Protein AF-A0A5C9AEZ4-F1 (afdb_monomer_lite)

pLDDT: mean 93.62, std 5.65, range [61.31, 97.31]

Secondary structure (DSSP, 8-state):
-EEEE--HHHHHHHT-SEEEE-S--SSHHHHHHHHHTT-HHHHHHT---

Structure (mmCIF, N/CA/C/O backbone):
data_AF-A0A5C9AEZ4-F1
#
_entry.id   AF-A0A5C9AEZ4-F1
#
loop_
_atom_site.group_PDB
_atom_site.id
_atom_site.type_symbol
_atom_site.label_atom_id
_atom_site.label_alt_id
_atom_site.label_comp_id
_atom_site.label_asym_id
_atom_site.label_entity_id
_atom_site.label_seq_id
_atom_site.pdbx_PDB_ins_code
_atom_site.Cartn_x
_atom_site.Cartn_y
_atom_site.Cartn_z
_atom_site.occupancy
_atom_site.B_iso_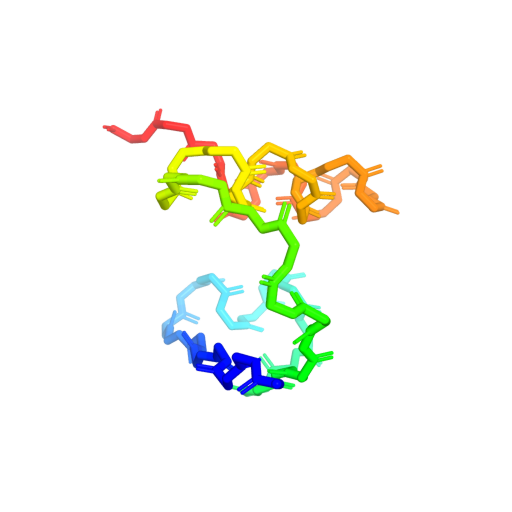or_equiv
_atom_site.auth_seq_id
_atom_site.auth_comp_id
_atom_site.auth_asym_id
_atom_site.auth_atom_id
_atom_site.pdbx_PDB_model_num
ATOM 1 N N . MET A 1 1 ? 4.275 -11.954 -9.542 1.00 88.81 1 MET A N 1
ATOM 2 C CA . MET A 1 1 ? 3.336 -11.361 -8.571 1.00 88.81 1 MET A CA 1
ATOM 3 C C . MET A 1 1 ? 4.061 -11.194 -7.250 1.00 88.81 1 MET A C 1
ATOM 5 O O . MET A 1 1 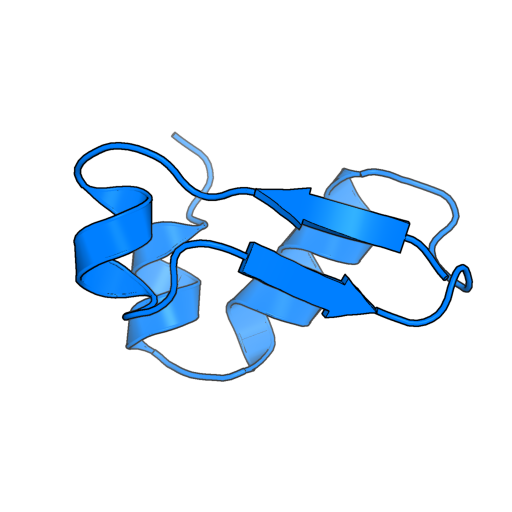? 4.637 -12.164 -6.770 1.00 88.81 1 MET A O 1
ATOM 9 N N . ILE A 1 2 ? 4.092 -9.980 -6.713 1.00 94.25 2 ILE A N 1
ATOM 10 C CA . ILE A 1 2 ? 4.621 -9.649 -5.388 1.00 94.25 2 ILE A CA 1
ATOM 11 C C . ILE A 1 2 ? 3.424 -9.512 -4.450 1.00 94.25 2 ILE A C 1
ATOM 13 O O . ILE A 1 2 ? 2.487 -8.774 -4.751 1.00 94.25 2 ILE A O 1
ATOM 17 N N . LYS A 1 3 ? 3.459 -10.221 -3.320 1.00 96.12 3 LYS A N 1
ATOM 18 C CA . LYS A 1 3 ? 2.468 -10.074 -2.254 1.00 96.12 3 LYS A CA 1
ATOM 19 C C . LYS A 1 3 ? 2.975 -9.061 -1.236 1.00 96.12 3 LYS A C 1
ATOM 21 O O . LYS A 1 3 ? 4.047 -9.259 -0.668 1.00 96.12 3 LYS A O 1
ATOM 26 N N . VAL A 1 4 ? 2.198 -8.011 -0.995 1.00 96.25 4 VAL A N 1
ATOM 27 C CA . VAL A 1 4 ? 2.513 -6.952 -0.030 1.00 96.25 4 VAL A CA 1
ATOM 28 C C . VAL A 1 4 ? 1.558 -7.056 1.152 1.00 96.25 4 VAL A C 1
ATOM 30 O O . VAL A 1 4 ? 0.367 -7.295 0.959 1.00 96.25 4 VAL A O 1
ATOM 33 N N . LEU A 1 5 ? 2.085 -6.909 2.367 1.00 97.25 5 LEU A N 1
ATOM 34 C CA . LEU A 1 5 ? 1.333 -6.993 3.620 1.00 97.25 5 LEU A CA 1
ATOM 35 C C . LEU A 1 5 ? 1.450 -5.674 4.377 1.00 97.25 5 LEU A C 1
ATOM 37 O O . LEU A 1 5 ? 2.539 -5.104 4.448 1.00 97.25 5 LEU A O 1
ATOM 41 N N . PHE A 1 6 ? 0.349 -5.227 4.973 1.00 96.44 6 PHE A N 1
ATOM 42 C CA . PHE A 1 6 ? 0.289 -3.989 5.746 1.00 96.44 6 PHE A CA 1
ATOM 43 C C . PHE A 1 6 ? -0.021 -4.275 7.214 1.00 96.44 6 PHE A C 1
ATOM 45 O O . PHE A 1 6 ? -0.794 -5.176 7.542 1.00 96.44 6 PHE A O 1
ATOM 52 N N . PHE A 1 7 ? 0.552 -3.473 8.113 1.00 96.19 7 PHE A N 1
ATOM 53 C CA . PHE A 1 7 ? 0.423 -3.658 9.559 1.00 96.19 7 PHE A CA 1
ATOM 54 C C . PHE A 1 7 ? 0.117 -2.339 10.274 1.00 96.19 7 PHE A C 1
ATOM 56 O O . PHE A 1 7 ? 0.431 -1.261 9.771 1.00 96.19 7 PHE A O 1
ATOM 63 N N . ALA A 1 8 ? -0.482 -2.441 11.465 1.00 96.25 8 ALA A N 1
ATOM 64 C CA . ALA A 1 8 ? -0.761 -1.315 12.362 1.00 96.25 8 ALA A CA 1
ATOM 65 C C . ALA A 1 8 ? -1.440 -0.123 11.649 1.00 96.25 8 ALA A C 1
ATOM 67 O O . ALA A 1 8 ? -2.393 -0.320 10.894 1.00 96.25 8 ALA A O 1
ATOM 68 N N . GLN A 1 9 ? -0.944 1.095 11.877 1.00 94.44 9 GLN A N 1
ATOM 69 C CA . GLN A 1 9 ? -1.502 2.335 11.326 1.00 94.44 9 GLN A CA 1
ATOM 70 C C . GLN A 1 9 ? -1.508 2.350 9.792 1.00 94.44 9 GLN A C 1
ATOM 72 O O . GLN A 1 9 ? -2.465 2.829 9.190 1.00 94.44 9 GLN A O 1
ATOM 77 N N . VAL A 1 10 ? -0.500 1.753 9.145 1.00 95.50 10 VAL A N 1
ATOM 78 C CA . VAL A 1 10 ? -0.434 1.677 7.676 1.00 95.50 10 VAL A CA 1
ATOM 79 C C . VAL A 1 10 ? -1.621 0.885 7.131 1.00 95.50 10 VAL A C 1
ATOM 81 O O . VAL A 1 10 ? -2.283 1.335 6.201 1.00 95.50 10 VAL A O 1
ATOM 84 N N . ARG A 1 11 ? -1.952 -0.254 7.752 1.00 96.88 11 ARG A N 1
ATOM 85 C CA . ARG A 1 11 ? -3.113 -1.082 7.382 1.00 96.88 11 ARG A CA 1
ATOM 86 C C . ARG A 1 11 ? -4.434 -0.322 7.517 1.00 96.88 11 ARG A C 1
ATOM 88 O O . ARG A 1 11 ? -5.309 -0.444 6.665 1.00 96.88 11 ARG A O 1
ATOM 95 N N . GLU A 1 12 ? -4.579 0.469 8.575 1.00 95.69 12 GLU A N 1
ATOM 96 C CA . GLU A 1 12 ? -5.782 1.276 8.810 1.00 95.69 12 GLU A CA 1
ATOM 97 C C . GLU A 1 12 ? -5.933 2.388 7.761 1.00 95.69 12 GLU A C 1
ATOM 99 O O . GLU A 1 12 ? -7.035 2.641 7.264 1.00 95.69 12 GLU A O 1
ATOM 104 N N . LEU A 1 13 ? -4.821 3.013 7.363 1.00 95.25 13 LEU A N 1
ATOM 105 C CA . LEU A 1 13 ? -4.821 4.064 6.351 1.00 95.25 13 LEU A CA 1
ATOM 106 C C . LEU A 1 13 ? -5.073 3.520 4.940 1.00 95.25 13 LEU A C 1
ATOM 108 O O . LEU A 1 13 ? -5.941 4.063 4.250 1.00 95.25 13 LEU A O 1
ATOM 112 N N . VAL A 1 14 ? -4.395 2.440 4.533 1.00 95.31 14 VAL A N 1
ATOM 113 C CA . VAL A 1 14 ? -4.575 1.813 3.206 1.00 95.31 14 VAL A CA 1
ATOM 114 C C . VAL A 1 14 ? -5.890 1.036 3.081 1.00 95.31 14 VAL A C 1
ATOM 116 O O . VAL A 1 14 ? -6.394 0.871 1.972 1.00 95.31 14 VAL A O 1
ATOM 119 N N . GLY A 1 15 ? -6.481 0.603 4.201 1.00 96.25 15 GLY A N 1
ATOM 120 C CA . GLY A 1 15 ? -7.797 -0.043 4.252 1.00 96.25 15 GLY A CA 1
ATOM 121 C C . GLY A 1 15 ? -7.815 -1.507 3.803 1.00 96.25 15 GLY A C 1
ATOM 122 O O . GLY A 1 15 ? -8.887 -2.044 3.534 1.00 96.25 15 GLY A O 1
ATOM 123 N N . THR A 1 16 ? -6.651 -2.150 3.703 1.00 96.19 16 THR A N 1
ATOM 124 C CA . THR A 1 16 ? -6.516 -3.573 3.370 1.00 96.19 16 THR A CA 1
ATOM 125 C C . THR A 1 16 ? -5.322 -4.187 4.093 1.00 96.19 16 THR A C 1
ATOM 127 O O . THR A 1 16 ? -4.328 -3.514 4.362 1.00 96.19 16 THR A O 1
ATOM 130 N N . ASP A 1 17 ? -5.404 -5.483 4.376 1.00 97.31 17 ASP A N 1
ATOM 131 C CA . ASP A 1 17 ? -4.354 -6.247 5.054 1.00 97.31 17 ASP A CA 1
ATOM 132 C C . ASP A 1 17 ? -3.255 -6.689 4.078 1.00 97.31 17 ASP A C 1
ATOM 134 O O . ASP A 1 17 ? -2.097 -6.868 4.462 1.00 97.31 17 ASP A O 1
ATOM 138 N N . ALA A 1 18 ? -3.617 -6.871 2.804 1.00 96.88 18 ALA A N 1
ATOM 139 C CA . ALA A 1 18 ? -2.713 -7.322 1.759 1.00 96.88 18 ALA A CA 1
ATOM 140 C C . ALA A 1 18 ? -3.139 -6.832 0.370 1.00 96.88 18 ALA A C 1
ATOM 142 O O . ALA A 1 18 ? -4.315 -6.560 0.120 1.00 96.88 18 ALA A O 1
ATOM 143 N N . THR A 1 19 ? -2.180 -6.780 -0.552 1.00 95.50 19 THR A N 1
ATOM 144 C CA . THR A 1 19 ? -2.434 -6.598 -1.985 1.00 95.50 19 THR A CA 1
ATOM 145 C C . THR A 1 19 ? -1.429 -7.387 -2.821 1.00 95.50 19 THR A C 1
ATOM 147 O O . THR A 1 19 ? -0.337 -7.725 -2.351 1.00 95.50 19 THR A O 1
ATOM 150 N N . GLU A 1 20 ? -1.802 -7.700 -4.057 1.00 95.69 20 GLU A N 1
ATOM 151 C CA . GLU A 1 20 ? -0.924 -8.335 -5.035 1.00 95.69 20 GLU A CA 1
ATOM 152 C C . GLU A 1 20 ? -0.606 -7.355 -6.158 1.00 95.69 20 GLU A C 1
ATOM 154 O O . GLU A 1 20 ? -1.498 -6.721 -6.720 1.00 95.69 20 GLU A O 1
ATOM 159 N N . VAL A 1 21 ? 0.675 -7.246 -6.497 1.00 93.25 21 VAL A N 1
ATOM 160 C CA . VAL A 1 21 ? 1.162 -6.335 -7.537 1.00 93.25 21 VAL A CA 1
ATOM 161 C C . VAL A 1 21 ? 2.027 -7.112 -8.532 1.00 93.25 21 VAL A C 1
ATOM 163 O O . VAL A 1 21 ? 2.657 -8.119 -8.187 1.00 93.25 21 VAL A O 1
ATOM 166 N N . ALA A 1 22 ? 2.052 -6.681 -9.793 1.00 93.75 22 ALA A N 1
ATOM 167 C CA . ALA A 1 22 ? 2.966 -7.231 -10.789 1.00 93.75 22 ALA A CA 1
ATOM 168 C C . ALA A 1 22 ? 4.433 -7.078 -10.336 1.00 93.75 22 ALA A C 1
ATOM 170 O O . ALA A 1 22 ? 4.786 -6.143 -9.619 1.00 93.75 22 ALA A O 1
ATOM 171 N N . ALA A 1 23 ? 5.292 -8.026 -10.716 1.00 89.75 23 ALA A N 1
ATOM 172 C CA . ALA A 1 23 ? 6.692 -8.060 -10.281 1.00 89.75 23 ALA A CA 1
ATOM 173 C C . ALA A 1 23 ? 7.601 -7.224 -11.202 1.00 89.75 23 ALA A C 1
ATOM 175 O O . ALA A 1 23 ? 8.668 -7.683 -11.597 1.00 89.75 23 ALA A O 1
ATOM 176 N N . ASP A 1 24 ? 7.162 -6.009 -11.534 1.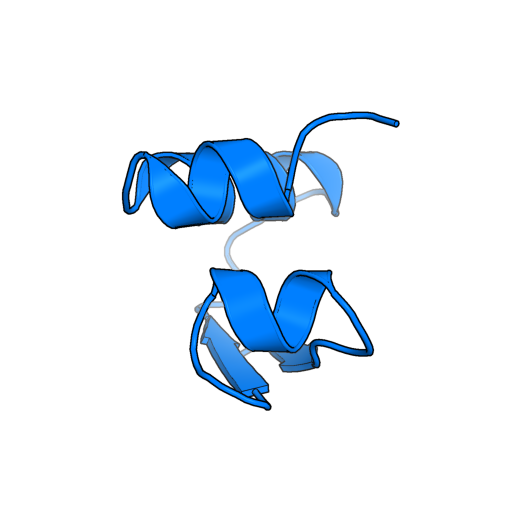00 93.06 24 ASP A N 1
A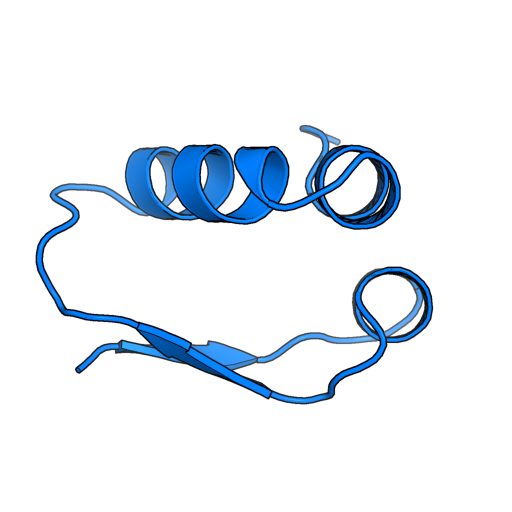TOM 177 C CA . ASP A 1 24 ? 7.800 -5.136 -12.530 1.00 93.06 24 ASP A CA 1
ATOM 178 C C . ASP A 1 24 ? 8.656 -4.028 -11.887 1.00 93.06 24 ASP A C 1
ATOM 180 O O . ASP A 1 24 ? 9.093 -3.091 -12.554 1.00 93.06 24 ASP A O 1
ATOM 184 N N . PHE A 1 25 ? 8.901 -4.122 -10.576 1.00 93.12 25 PHE A N 1
ATOM 185 C CA . PHE A 1 25 ? 9.614 -3.104 -9.805 1.00 93.12 25 PHE A CA 1
ATOM 186 C C . PHE A 1 25 ? 11.047 -3.554 -9.501 1.00 93.12 25 PHE A C 1
ATOM 188 O O . PHE A 1 25 ? 11.235 -4.589 -8.859 1.00 93.12 25 PHE A O 1
ATOM 195 N N . PRO A 1 26 ? 12.071 -2.778 -9.904 1.00 93.31 26 PRO A N 1
ATOM 196 C CA . PRO A 1 26 ? 13.469 -3.136 -9.668 1.00 93.31 26 PRO A CA 1
ATOM 197 C C . PRO A 1 26 ? 13.895 -2.961 -8.203 1.00 93.31 26 PRO A C 1
ATOM 199 O O . PRO A 1 26 ? 14.908 -3.521 -7.791 1.00 93.31 26 PRO A O 1
ATOM 202 N N . THR A 1 27 ? 13.154 -2.177 -7.412 1.00 95.06 27 THR A N 1
ATOM 203 C CA . THR A 1 27 ? 13.463 -1.890 -6.005 1.00 95.06 27 THR A CA 1
ATOM 204 C C . THR A 1 27 ? 12.193 -1.792 -5.162 1.00 95.06 27 THR A C 1
ATOM 206 O O . THR A 1 27 ? 11.107 -1.507 -5.671 1.00 95.06 27 THR A O 1
ATOM 209 N N . VAL A 1 28 ? 12.343 -1.984 -3.846 1.00 93.69 28 VAL A N 1
ATOM 210 C CA . VAL A 1 28 ? 11.261 -1.756 -2.871 1.00 93.69 28 VAL A CA 1
ATOM 211 C C . VAL A 1 28 ? 10.798 -0.299 -2.901 1.00 93.69 28 VAL A C 1
ATOM 213 O O . VAL A 1 28 ? 9.605 -0.041 -2.821 1.00 93.69 28 VAL A O 1
ATOM 216 N N . GLU A 1 29 ? 11.723 0.642 -3.094 1.00 94.31 29 GLU A N 1
ATOM 217 C CA . GLU A 1 29 ? 11.393 2.064 -3.204 1.00 94.31 29 GLU A CA 1
ATOM 218 C C . GLU A 1 29 ? 10.521 2.365 -4.431 1.00 94.31 29 GLU A C 1
ATOM 220 O O . GLU A 1 29 ? 9.516 3.061 -4.319 1.00 94.31 29 GLU A O 1
ATOM 225 N N . ALA A 1 30 ? 10.828 1.771 -5.592 1.00 94.69 30 ALA A N 1
ATOM 226 C CA . ALA A 1 30 ? 9.991 1.917 -6.784 1.00 94.69 30 ALA A CA 1
ATOM 227 C C . ALA A 1 30 ? 8.572 1.359 -6.563 1.00 94.69 30 ALA A C 1
ATOM 229 O O . ALA A 1 30 ? 7.593 1.954 -7.015 1.00 94.69 30 ALA A O 1
ATOM 230 N N . LEU A 1 31 ? 8.451 0.243 -5.833 1.00 94.62 31 LEU A N 1
ATOM 231 C CA . LEU A 1 31 ? 7.157 -0.313 -5.432 1.00 94.62 31 LEU A CA 1
ATOM 232 C C . LEU A 1 31 ? 6.414 0.629 -4.470 1.00 94.62 31 LEU A C 1
ATOM 234 O O . LEU A 1 31 ? 5.232 0.897 -4.677 1.00 94.62 31 LEU A O 1
ATOM 238 N N . ARG A 1 32 ? 7.097 1.170 -3.453 1.00 94.44 32 ARG A N 1
ATOM 239 C CA . ARG A 1 32 ? 6.514 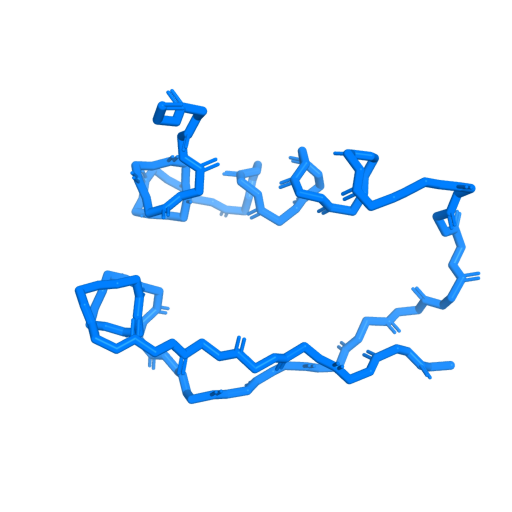2.112 -2.486 1.00 94.44 32 ARG A CA 1
ATOM 240 C C . ARG A 1 32 ? 5.961 3.350 -3.185 1.00 94.44 32 ARG A C 1
ATOM 242 O O . ARG A 1 32 ? 4.803 3.684 -2.964 1.00 94.44 32 ARG A O 1
ATOM 249 N N . GLN A 1 33 ? 6.737 3.975 -4.071 1.00 94.62 33 GLN A N 1
ATOM 250 C CA . GLN A 1 33 ? 6.305 5.152 -4.836 1.00 94.62 33 GLN A CA 1
ATOM 251 C C . GLN A 1 33 ? 5.078 4.860 -5.703 1.00 94.62 33 GLN A C 1
ATOM 253 O O . GLN A 1 33 ? 4.133 5.647 -5.731 1.00 94.62 33 GLN A O 1
ATOM 258 N N . HIS A 1 34 ? 5.059 3.706 -6.375 1.00 94.62 34 HIS A N 1
ATOM 259 C CA . HIS A 1 34 ? 3.907 3.281 -7.164 1.00 94.62 34 HIS A CA 1
ATOM 260 C C . HIS A 1 34 ? 2.643 3.117 -6.307 1.00 94.62 34 HIS A C 1
ATOM 262 O O . HIS A 1 34 ? 1.565 3.556 -6.701 1.00 94.62 34 HIS A O 1
ATOM 268 N N . MET A 1 35 ? 2.770 2.503 -5.129 1.00 94.62 35 MET A N 1
ATOM 269 C CA . MET A 1 35 ? 1.655 2.298 -4.204 1.00 94.62 35 MET A CA 1
ATOM 270 C C . MET A 1 35 ? 1.187 3.620 -3.578 1.00 94.62 35 MET A C 1
ATOM 272 O O . MET A 1 35 ? -0.012 3.879 -3.519 1.00 94.62 35 MET A O 1
ATOM 276 N N . ALA A 1 36 ? 2.113 4.493 -3.179 1.00 95.12 36 ALA A N 1
ATOM 277 C CA . ALA A 1 36 ? 1.817 5.815 -2.631 1.00 95.12 36 ALA A CA 1
ATOM 278 C C . ALA A 1 36 ? 1.027 6.691 -3.621 1.00 95.12 36 ALA A C 1
ATOM 280 O O . ALA A 1 36 ? 0.135 7.432 -3.218 1.00 95.12 36 ALA A O 1
ATOM 281 N N . ALA A 1 37 ? 1.284 6.554 -4.925 1.00 94.81 37 ALA A N 1
ATOM 282 C CA . ALA A 1 37 ? 0.594 7.307 -5.971 1.00 94.81 37 ALA A CA 1
ATOM 283 C C . ALA A 1 37 ? -0.877 6.895 -6.206 1.00 94.81 37 ALA A C 1
ATOM 285 O O . ALA A 1 37 ? -1.561 7.532 -7.006 1.00 94.81 37 ALA A O 1
ATOM 286 N N . GLN A 1 38 ? -1.388 5.845 -5.550 1.00 92.44 38 GLN A N 1
ATOM 287 C CA . GLN A 1 38 ? -2.757 5.361 -5.779 1.00 92.44 38 GLN A CA 1
ATOM 288 C C . GLN A 1 38 ? -3.840 6.270 -5.182 1.00 92.44 38 GLN A C 1
ATOM 290 O O . GLN A 1 38 ? -4.954 6.315 -5.702 1.00 92.44 38 GLN A O 1
ATOM 295 N N . SER A 1 39 ? -3.552 6.966 -4.079 1.00 94.00 39 SER A N 1
ATOM 296 C CA . SER A 1 39 ? -4.471 7.920 -3.442 1.00 94.00 39 SER A CA 1
ATOM 297 C C . SER A 1 39 ? -3.764 8.722 -2.352 1.00 94.00 39 SER A C 1
ATOM 299 O O . SER A 1 39 ? -2.766 8.260 -1.806 1.00 94.00 39 SER A O 1
ATOM 301 N N . ASP A 1 40 ? -4.347 9.846 -1.932 1.00 94.38 40 ASP A N 1
ATOM 302 C CA . ASP A 1 40 ? -3.819 10.656 -0.823 1.00 94.38 40 ASP A CA 1
ATOM 303 C C . ASP A 1 40 ? -3.683 9.858 0.487 1.00 94.38 40 ASP A C 1
ATOM 305 O O . ASP A 1 40 ? -2.740 10.050 1.251 1.00 94.38 40 ASP A O 1
ATOM 309 N N . ARG A 1 41 ? -4.597 8.907 0.739 1.00 94.50 41 ARG A N 1
ATOM 310 C CA . ARG A 1 41 ? -4.515 8.014 1.909 1.00 94.50 41 ARG A CA 1
ATOM 311 C C . ARG A 1 41 ? -3.315 7.080 1.835 1.00 94.50 41 ARG A C 1
ATOM 313 O O . ARG A 1 41 ? -2.695 6.814 2.858 1.00 94.50 41 ARG A O 1
ATOM 320 N N . TRP A 1 42 ? -3.018 6.564 0.647 1.00 95.88 42 TRP A N 1
ATOM 321 C CA . TRP A 1 42 ? -1.875 5.682 0.428 1.00 95.88 42 TRP A CA 1
ATOM 322 C C . TRP A 1 42 ? -0.563 6.460 0.443 1.00 95.88 42 TRP A C 1
ATOM 324 O O . TRP A 1 42 ? 0.407 5.962 1.002 1.00 95.88 42 TRP A O 1
ATOM 334 N N . ALA A 1 43 ? -0.551 7.684 -0.088 1.00 95.62 43 ALA A N 1
ATOM 335 C CA . ALA A 1 43 ? 0.579 8.596 0.025 1.00 95.62 43 ALA A CA 1
ATOM 336 C C . ALA A 1 43 ? 0.925 8.853 1.496 1.00 95.62 43 ALA A C 1
ATOM 338 O O . ALA A 1 43 ? 2.053 8.598 1.895 1.00 95.62 43 ALA A O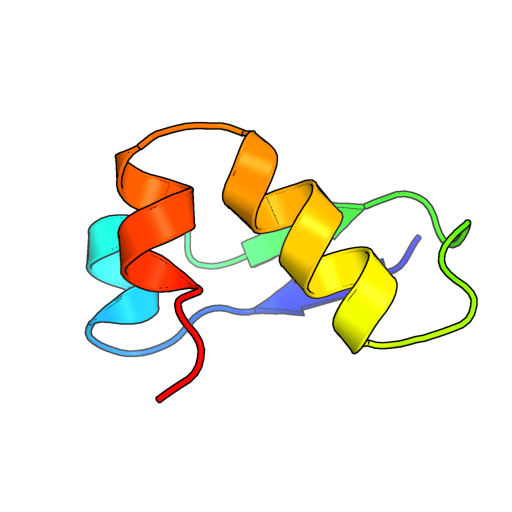 1
ATOM 339 N N . LEU A 1 44 ? -0.063 9.225 2.318 1.00 95.06 44 LEU A N 1
ATOM 340 C CA . LEU A 1 44 ? 0.128 9.430 3.757 1.00 95.06 44 LEU A CA 1
ATOM 341 C C . LEU A 1 44 ? 0.569 8.148 4.484 1.00 95.06 44 LEU A C 1
ATOM 343 O O . LEU A 1 44 ? 1.402 8.192 5.380 1.00 95.06 44 LEU A O 1
ATOM 347 N N . ALA A 1 45 ? 0.007 6.992 4.119 1.00 95.00 45 ALA A N 1
ATOM 348 C CA . ALA A 1 45 ? 0.334 5.717 4.760 1.00 95.00 45 ALA A CA 1
ATOM 349 C C . ALA A 1 45 ? 1.747 5.212 4.445 1.00 95.00 45 ALA A C 1
ATOM 351 O O . ALA A 1 45 ? 2.304 4.430 5.215 1.00 95.00 45 ALA A O 1
ATOM 352 N N . LEU A 1 46 ? 2.277 5.588 3.282 1.00 94.62 46 LEU A N 1
ATOM 353 C CA . LEU A 1 46 ? 3.541 5.103 2.740 1.00 94.62 46 LEU A CA 1
ATOM 354 C C . LEU A 1 46 ? 4.581 6.220 2.637 1.00 94.62 46 LEU A C 1
ATOM 356 O O . LEU A 1 46 ? 5.565 6.033 1.926 1.00 94.62 46 LEU A O 1
ATOM 360 N N . GLU A 1 47 ? 4.370 7.358 3.303 1.00 89.56 47 GLU A N 1
ATOM 361 C CA . GLU A 1 47 ? 5.362 8.428 3.427 1.00 89.56 47 GLU A CA 1
ATOM 362 C C . GLU A 1 47 ? 6.672 7.883 4.014 1.00 89.56 47 GLU A C 1
ATOM 364 O O . GLU A 1 47 ? 6.670 6.950 4.821 1.00 89.56 47 GLU A O 1
ATOM 369 N N . ASP A 1 48 ? 7.799 8.454 3.583 1.00 75.88 48 ASP A N 1
ATOM 370 C CA . ASP A 1 48 ? 9.091 8.115 4.177 1.00 75.88 48 ASP A CA 1
ATOM 371 C C . ASP A 1 48 ? 9.120 8.653 5.612 1.00 75.88 48 ASP A C 1
ATOM 373 O O . ASP A 1 48 ? 9.096 9.866 5.829 1.00 75.88 48 ASP A O 1
ATOM 377 N N . GLY A 1 49 ? 9.110 7.728 6.574 1.00 61.31 49 GLY A N 1
ATOM 378 C CA . GLY A 1 49 ? 9.281 8.006 8.001 1.00 61.31 49 GLY A CA 1
ATOM 379 C C . GLY A 1 49 ? 10.740 8.114 8.417 1.00 61.31 49 GLY A C 1
ATOM 380 O O . GLY A 1 49 ? 11.594 7.446 7.790 1.00 61.31 49 GLY A O 1
#

Radius of gyration: 10.25 Å; chains: 1; bounding box: 21×22×25 Å

Sequence (49 aa):
MIKVLFFAQVRELVGTDATEVAADFPTVEALRQHMAAQSDRWALALEDG

Organism: Escherichia coli (NCBI:txid562)

Foldseek 3Di:
DDKDADDDPLCVLLVHGIDDDDPPAPDPVSVLVVQLVPDVSSVVSSPDD

InterPro domains:
  IPR003749 Sulfur carrier ThiS/MoaD-like [PF02597] (4-42)
  IPR012675 Beta-grasp domain superfamily [G3DSA:3.10.20.30] (1-49)
  IPR016155 Molybdopterin synthase/thiamin biosynthesis sulphur carrier, beta-grasp [SSF54285] (1-47)